Protein AF-A0A519F390-F1 (afdb_monomer_lite)

Structure (mmCIF, N/CA/C/O backbone):
data_AF-A0A519F390-F1
#
_entry.id   AF-A0A519F390-F1
#
loop_
_atom_site.group_PDB
_atom_site.id
_atom_site.type_symbol
_atom_site.label_atom_id
_atom_site.label_alt_id
_atom_site.label_comp_id
_atom_site.label_asym_id
_atom_site.label_entity_id
_atom_site.label_seq_id
_atom_site.pdbx_PDB_ins_code
_atom_site.Cartn_x
_atom_site.Cartn_y
_atom_site.Cartn_z
_atom_site.occupancy
_atom_site.B_iso_or_equiv
_atom_site.auth_seq_id
_atom_site.auth_comp_id
_atom_site.auth_asym_id
_atom_site.auth_atom_id
_atom_site.pdbx_PDB_model_num
ATOM 1 N N . LEU A 1 1 ? 1.287 -1.026 -24.100 1.00 49.44 1 LEU A N 1
ATOM 2 C CA . LEU A 1 1 ? 1.469 0.260 -23.383 1.00 49.44 1 LEU A CA 1
ATOM 3 C C . LEU A 1 1 ? 0.138 0.622 -22.735 1.00 49.44 1 LEU A C 1
ATOM 5 O O . LEU A 1 1 ? -0.855 0.682 -23.44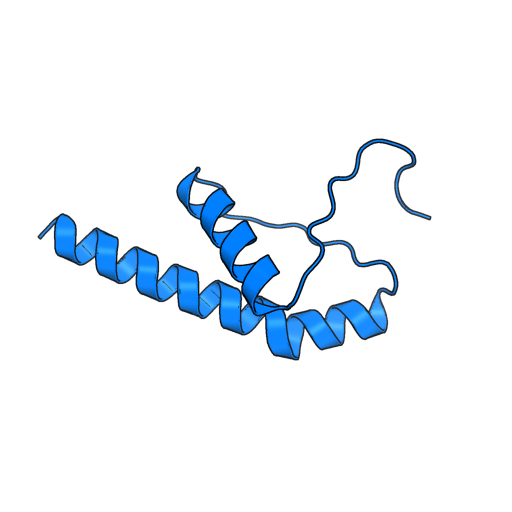8 1.00 49.44 1 LEU A O 1
ATOM 9 N N . GLY A 1 2 ? 0.102 0.714 -21.401 1.00 57.06 2 GLY A N 1
ATOM 10 C CA . GLY A 1 2 ? -1.121 0.859 -20.600 1.00 57.06 2 GLY A CA 1
ATOM 11 C C . GLY A 1 2 ? -1.965 2.092 -20.949 1.00 57.06 2 GLY A C 1
ATOM 12 O O . GLY A 1 2 ? -1.463 3.039 -21.548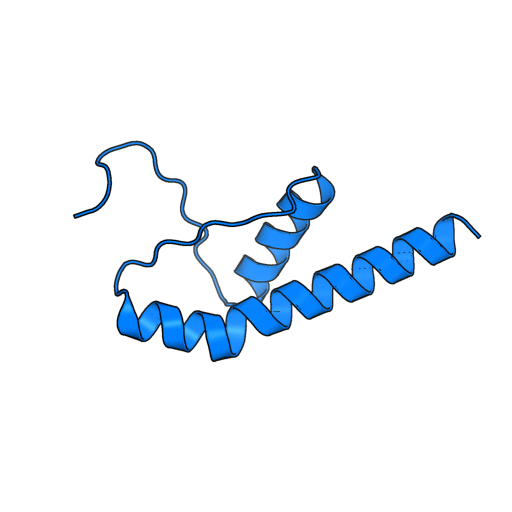 1.00 57.06 2 GLY A O 1
ATOM 13 N N . ALA A 1 3 ? -3.255 2.037 -20.596 1.00 54.66 3 ALA A N 1
ATOM 14 C CA . ALA A 1 3 ? -4.278 3.029 -20.936 1.00 54.66 3 ALA A CA 1
ATOM 15 C C . ALA A 1 3 ? -3.783 4.479 -20.771 1.00 54.66 3 ALA A C 1
ATOM 17 O O . ALA A 1 3 ? -3.436 4.906 -19.670 1.00 54.66 3 ALA A O 1
ATOM 18 N N . LYS A 1 4 ? -3.749 5.229 -21.879 1.00 58.06 4 LYS A N 1
ATOM 19 C CA . LYS A 1 4 ? -3.392 6.649 -21.887 1.00 58.06 4 LYS A CA 1
ATOM 20 C C . LYS A 1 4 ? -4.477 7.441 -21.150 1.00 58.06 4 LYS A C 1
ATOM 22 O O . LYS A 1 4 ? -5.604 7.498 -21.628 1.00 58.06 4 LYS A O 1
ATOM 27 N N . GLY A 1 5 ? -4.125 8.061 -20.023 1.00 60.59 5 GLY A N 1
ATOM 28 C CA . GLY A 1 5 ? -4.821 9.254 -19.524 1.00 60.59 5 GLY A CA 1
ATOM 29 C C . GLY A 1 5 ? -5.353 9.222 -18.091 1.00 60.59 5 GLY A C 1
ATOM 30 O O . GLY A 1 5 ? -5.356 10.271 -17.465 1.00 60.59 5 GLY A O 1
ATOM 31 N N . ASN A 1 6 ? -5.746 8.072 -17.531 1.00 58.53 6 ASN A N 1
ATOM 32 C CA . ASN A 1 6 ? -6.533 8.047 -16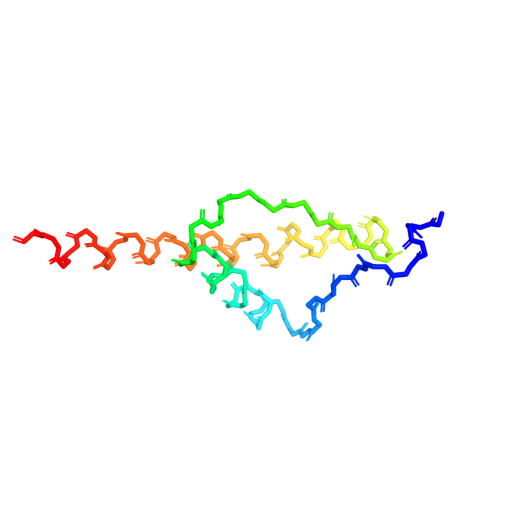.282 1.00 58.53 6 ASN A CA 1
ATOM 33 C C . ASN A 1 6 ? -6.024 6.991 -15.283 1.00 58.53 6 ASN A C 1
ATOM 35 O O . ASN A 1 6 ? -6.778 6.123 -14.849 1.00 58.53 6 ASN A O 1
ATOM 39 N N . SER A 1 7 ? -4.727 6.971 -14.977 1.00 65.06 7 SER A N 1
ATOM 40 C CA . SER A 1 7 ? -4.164 6.014 -14.014 1.00 65.06 7 SER A CA 1
ATOM 41 C C . SER A 1 7 ? -3.476 6.757 -12.876 1.00 65.06 7 SER A C 1
ATOM 43 O O . SER A 1 7 ? -2.463 7.416 -13.092 1.00 65.06 7 SER A O 1
ATOM 45 N N . THR A 1 8 ? -4.026 6.639 -11.669 1.00 77.38 8 THR A N 1
ATOM 46 C CA . THR A 1 8 ? -3.359 7.070 -10.43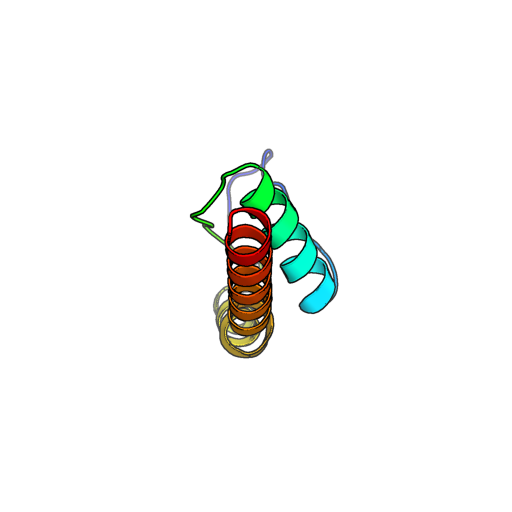6 1.00 77.38 8 THR A CA 1
ATOM 47 C C . THR A 1 8 ? -2.146 6.180 -10.190 1.00 77.38 8 THR A C 1
ATOM 49 O O . THR A 1 8 ? -2.203 4.973 -10.424 1.00 77.38 8 THR A O 1
ATOM 52 N N . SER A 1 9 ? -1.042 6.770 -9.740 1.00 87.44 9 SER A N 1
ATOM 53 C CA . SER A 1 9 ? 0.152 6.039 -9.309 1.00 87.44 9 SER A CA 1
ATOM 54 C C . SER A 1 9 ? 0.516 6.482 -7.898 1.00 87.44 9 SER A C 1
ATOM 56 O O . SER A 1 9 ? 0.539 7.680 -7.621 1.00 87.44 9 SER A O 1
ATOM 58 N N . LEU A 1 10 ? 0.794 5.521 -7.020 1.00 92.69 10 LEU A N 1
ATOM 59 C CA . LEU A 1 10 ? 1.411 5.768 -5.720 1.00 92.69 10 LEU A CA 1
ATOM 60 C C . LEU A 1 10 ? 2.925 5.656 -5.911 1.00 92.69 10 LEU A C 1
ATOM 62 O O . LEU A 1 10 ? 3.398 4.649 -6.436 1.00 92.69 10 LEU A O 1
ATOM 66 N N . VAL A 1 11 ? 3.675 6.693 -5.541 1.00 93.56 11 VAL A N 1
ATOM 67 C CA . VAL A 1 11 ? 5.129 6.758 -5.745 1.00 93.56 11 VAL A CA 1
ATOM 68 C C . VAL A 1 11 ? 5.794 7.096 -4.417 1.00 93.56 11 VAL A C 1
ATOM 70 O O . VAL A 1 11 ? 5.493 8.127 -3.823 1.00 93.56 11 VAL A O 1
ATOM 73 N N . GLY A 1 12 ? 6.693 6.227 -3.964 1.00 95.44 12 GLY A N 1
ATOM 74 C CA . GLY A 1 12 ? 7.387 6.343 -2.684 1.00 95.44 12 GLY A CA 1
ATOM 75 C C . GLY A 1 12 ? 8.180 5.076 -2.367 1.00 95.44 12 GLY A C 1
ATOM 76 O O . GLY A 1 12 ? 8.326 4.200 -3.224 1.00 95.44 12 GLY A O 1
ATOM 77 N N . THR A 1 13 ? 8.686 4.970 -1.137 1.00 97.69 13 THR A N 1
ATOM 78 C CA . THR A 1 13 ? 9.258 3.710 -0.633 1.00 97.69 13 THR A CA 1
ATOM 79 C C . THR A 1 13 ? 8.171 2.641 -0.472 1.00 97.69 13 THR A C 1
ATOM 81 O O . THR A 1 13 ? 6.976 2.941 -0.506 1.00 97.69 13 THR A O 1
ATOM 84 N N . ALA A 1 14 ? 8.565 1.377 -0.286 1.00 97.44 14 ALA A N 1
ATOM 85 C CA . ALA A 1 14 ? 7.600 0.293 -0.098 1.00 97.44 14 ALA A CA 1
ATOM 86 C C . ALA A 1 14 ? 6.718 0.518 1.143 1.00 97.44 14 ALA A C 1
ATOM 88 O O . ALA A 1 14 ? 5.531 0.212 1.107 1.00 97.44 14 ALA A O 1
ATOM 89 N N . GLU A 1 15 ? 7.285 1.104 2.199 1.00 98.44 15 GLU A N 1
ATOM 90 C CA . GLU A 1 15 ? 6.592 1.481 3.432 1.00 98.44 15 GLU A CA 1
ATOM 91 C C . GLU A 1 15 ? 5.553 2.572 3.161 1.00 98.44 15 GLU A C 1
ATOM 93 O O . GLU A 1 15 ? 4.382 2.389 3.477 1.00 98.44 15 GLU A O 1
ATOM 98 N N . GLN A 1 16 ? 5.947 3.654 2.480 1.00 98.50 16 GLN A N 1
ATOM 99 C CA . GLN A 1 16 ? 5.038 4.756 2.139 1.00 98.50 16 GLN A CA 1
ATOM 100 C C . GLN A 1 16 ? 3.877 4.292 1.251 1.00 98.50 16 GLN A C 1
ATOM 102 O O . GLN A 1 16 ? 2.735 4.713 1.428 1.00 98.50 16 GLN A O 1
ATOM 107 N N . VAL A 1 17 ? 4.153 3.413 0.283 1.00 97.75 17 VAL A N 1
ATOM 108 C CA . VAL A 1 17 ? 3.102 2.861 -0.580 1.00 97.75 17 VAL A CA 1
ATOM 109 C C . VAL A 1 17 ? 2.202 1.904 0.206 1.00 97.75 17 VAL A C 1
ATOM 111 O O . VAL A 1 17 ? 0.990 1.946 0.016 1.00 97.75 17 VAL A O 1
ATOM 114 N N . ALA A 1 18 ? 2.745 1.078 1.105 1.00 98.31 18 ALA A N 1
ATOM 115 C CA . ALA A 1 18 ? 1.948 0.189 1.952 1.00 98.31 18 ALA A CA 1
ATOM 116 C C . ALA A 1 18 ? 1.021 0.966 2.905 1.00 98.31 18 ALA A C 1
ATOM 118 O O . ALA A 1 18 ? -0.137 0.585 3.064 1.00 98.31 18 ALA A O 1
ATOM 119 N N . GLU A 1 19 ? 1.498 2.072 3.483 1.00 98.38 19 GLU A N 1
ATOM 120 C CA . GLU A 1 19 ? 0.686 2.996 4.288 1.00 98.38 19 GLU A CA 1
ATOM 121 C C . GLU A 1 19 ? -0.452 3.603 3.459 1.00 98.38 19 GLU A C 1
ATOM 123 O O . GLU A 1 19 ? -1.610 3.536 3.861 1.00 98.38 19 GLU A O 1
ATOM 128 N N . ALA A 1 20 ? -0.166 4.082 2.246 1.00 97.88 20 ALA A N 1
ATOM 129 C CA . ALA A 1 20 ? -1.206 4.603 1.361 1.00 97.88 20 ALA A CA 1
ATOM 130 C C . ALA A 1 20 ? -2.241 3.531 0.960 1.00 97.88 20 ALA A C 1
ATOM 132 O O . ALA A 1 20 ? -3.429 3.826 0.844 1.00 97.88 20 ALA A O 1
ATOM 133 N N . LEU A 1 21 ? -1.824 2.275 0.751 1.00 97.62 21 LEU A N 1
ATOM 134 C CA . LEU A 1 21 ? -2.755 1.162 0.514 1.00 97.62 21 LEU A CA 1
ATOM 135 C C . LEU A 1 21 ? -3.625 0.872 1.746 1.00 97.62 21 LEU A C 1
ATOM 137 O O . LEU A 1 21 ? -4.800 0.535 1.588 1.00 97.62 21 LEU A O 1
ATOM 141 N N . LEU A 1 22 ? -3.076 1.024 2.955 1.00 98.38 22 LEU A N 1
ATOM 142 C CA . LEU A 1 22 ? -3.831 0.893 4.201 1.00 98.38 22 LEU A CA 1
ATOM 143 C C . LEU A 1 22 ? -4.907 1.980 4.325 1.00 98.38 22 LEU A C 1
ATOM 145 O O . LEU A 1 22 ? -6.026 1.664 4.721 1.00 98.38 22 LEU A O 1
ATOM 149 N N . ASP A 1 23 ? -4.628 3.213 3.895 1.00 98.00 23 ASP A N 1
ATOM 150 C CA . ASP A 1 23 ? -5.641 4.277 3.875 1.00 98.00 23 ASP A CA 1
ATOM 151 C C . ASP A 1 23 ? -6.837 3.899 2.981 1.00 98.00 23 ASP A C 1
ATOM 153 O O . ASP A 1 23 ? -7.994 4.062 3.369 1.00 98.00 23 ASP A O 1
ATOM 157 N N . TYR A 1 24 ? -6.593 3.319 1.797 1.00 97.38 24 TYR A N 1
ATOM 158 C CA . TYR A 1 24 ? -7.677 2.789 0.954 1.00 97.38 24 TYR A CA 1
ATOM 159 C C . TYR A 1 24 ? -8.415 1.621 1.616 1.00 97.38 24 TYR A C 1
ATOM 161 O O . TYR A 1 24 ? -9.634 1.494 1.463 1.00 97.38 24 TYR A O 1
ATOM 169 N N . TYR A 1 25 ? -7.696 0.771 2.348 1.00 97.94 25 TYR A N 1
ATOM 170 C CA . TYR A 1 25 ? -8.293 -0.322 3.108 1.00 97.94 25 TYR A CA 1
ATOM 171 C C . TYR A 1 25 ? -9.238 0.178 4.201 1.00 97.94 25 TYR A C 1
ATOM 173 O O . TYR A 1 25 ? -10.338 -0.356 4.352 1.00 97.94 25 TYR A O 1
ATOM 181 N N . ASP A 1 26 ? -8.873 1.249 4.904 1.00 97.25 26 ASP A N 1
ATOM 182 C CA . ASP A 1 26 ? -9.736 1.885 5.902 1.00 97.25 26 ASP A CA 1
ATOM 183 C C . ASP A 1 26 ? -11.008 2.484 5.300 1.00 97.25 26 ASP A C 1
ATOM 185 O O . ASP A 1 26 ? -12.054 2.499 5.949 1.00 97.25 26 ASP A O 1
ATOM 189 N N . LEU A 1 27 ? -10.946 2.911 4.036 1.00 97.50 27 LEU A N 1
ATOM 190 C CA . LEU A 1 27 ? -12.113 3.327 3.253 1.00 97.50 27 LEU A CA 1
ATOM 191 C C . LEU A 1 27 ? -12.968 2.143 2.756 1.00 97.50 27 LEU A C 1
ATOM 193 O O . LEU A 1 27 ? -13.987 2.358 2.098 1.00 97.50 27 LEU A O 1
ATOM 197 N N . GLY A 1 28 ? -12.581 0.900 3.062 1.00 97.31 28 GLY A N 1
ATOM 198 C CA . GLY A 1 28 ? -13.309 -0.325 2.720 1.00 97.31 28 GLY A CA 1
ATOM 199 C C . GLY A 1 28 ? -12.836 -1.031 1.445 1.00 97.31 28 GLY A C 1
ATOM 200 O O . GLY A 1 28 ? -13.471 -1.996 1.015 1.00 97.31 28 GLY A O 1
ATOM 201 N N . ILE A 1 29 ? -11.737 -0.591 0.821 1.00 97.06 29 ILE A N 1
ATOM 202 C CA . ILE A 1 29 ? -11.187 -1.241 -0.378 1.00 97.06 29 ILE A CA 1
ATOM 203 C C . ILE A 1 29 ? -10.317 -2.435 0.017 1.00 97.06 29 ILE A C 1
ATOM 205 O O . ILE A 1 29 ? -9.274 -2.292 0.642 1.00 97.06 29 ILE A O 1
ATOM 209 N N . THR A 1 30 ? -10.706 -3.637 -0.400 1.00 95.19 30 THR A N 1
ATOM 210 C CA . THR A 1 30 ? -10.021 -4.879 0.011 1.00 95.19 30 THR A CA 1
ATOM 211 C C . THR A 1 30 ? -9.247 -5.566 -1.107 1.00 95.19 30 THR A C 1
ATOM 213 O O . THR A 1 30 ? -8.492 -6.502 -0.853 1.00 95.19 30 THR A O 1
ATOM 216 N N . THR A 1 31 ? -9.429 -5.129 -2.352 1.00 95.38 31 THR A N 1
ATOM 217 C CA . THR A 1 31 ? -8.808 -5.747 -3.526 1.00 95.38 31 THR A CA 1
ATOM 218 C C . THR A 1 31 ? -8.078 -4.693 -4.341 1.00 95.38 31 THR A C 1
ATOM 220 O O . THR A 1 31 ? -8.679 -3.714 -4.779 1.00 95.38 31 THR A O 1
ATOM 223 N N . PHE A 1 32 ? -6.789 -4.925 -4.582 1.00 93.06 32 PHE A N 1
ATOM 224 C CA . PHE A 1 32 ? -5.924 -4.031 -5.344 1.00 93.06 32 PHE A CA 1
ATOM 225 C C . PHE A 1 32 ? -5.420 -4.730 -6.605 1.00 93.06 32 PHE A C 1
ATOM 227 O O . PHE A 1 32 ? -4.868 -5.828 -6.538 1.00 93.06 32 PHE A O 1
ATOM 234 N N . LEU A 1 33 ? -5.579 -4.073 -7.754 1.00 91.81 33 LEU A N 1
ATOM 235 C CA . LEU A 1 33 ? -4.960 -4.479 -9.012 1.00 91.81 33 LEU A CA 1
ATOM 236 C C . LEU A 1 33 ? -3.801 -3.527 -9.308 1.00 91.81 33 LEU A C 1
ATOM 238 O O . LEU A 1 33 ? -4.020 -2.381 -9.698 1.00 91.81 33 LEU A O 1
ATOM 242 N N . ILE A 1 34 ? -2.571 -4.003 -9.116 1.00 89.19 34 ILE A N 1
ATOM 243 C CA . ILE A 1 34 ? -1.360 -3.203 -9.318 1.00 89.19 34 ILE A CA 1
ATOM 244 C C . ILE A 1 34 ? -0.777 -3.517 -10.695 1.00 89.19 34 ILE A C 1
ATOM 246 O O . ILE A 1 34 ? -0.580 -4.678 -11.052 1.00 89.19 34 ILE A O 1
ATOM 250 N N . ARG A 1 35 ? -0.483 -2.468 -11.467 1.00 86.31 35 ARG A N 1
ATOM 251 C CA . ARG A 1 35 ? 0.231 -2.559 -12.743 1.00 86.31 35 ARG A CA 1
ATOM 252 C C . ARG A 1 35 ? 1.507 -1.732 -12.653 1.00 86.31 35 ARG A C 1
ATOM 254 O O . ARG A 1 35 ? 1.422 -0.507 -12.613 1.00 86.31 35 ARG A O 1
ATOM 261 N N . GLY A 1 36 ? 2.646 -2.413 -12.669 1.00 85.69 36 GLY A N 1
ATOM 262 C CA . GLY A 1 36 ? 3.962 -1.787 -12.735 1.00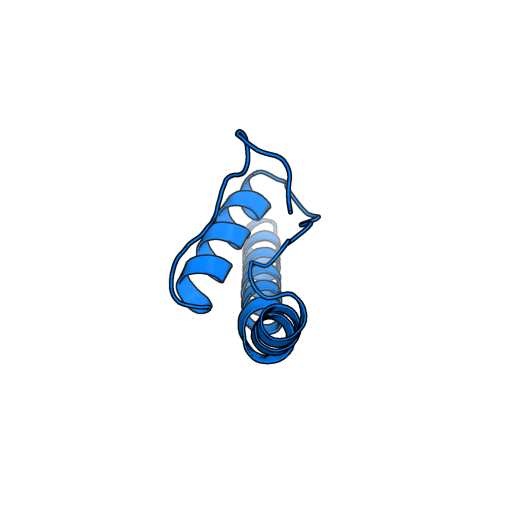 85.69 36 GLY A CA 1
ATOM 263 C C . GLY A 1 36 ? 4.264 -1.113 -14.080 1.00 85.69 36 GLY A C 1
ATOM 264 O O . GLY A 1 36 ? 3.509 -1.248 -15.053 1.00 85.69 36 GLY A O 1
ATOM 265 N N . PHE A 1 37 ? 5.378 -0.389 -14.126 1.00 86.69 37 PHE A N 1
ATOM 266 C CA . PHE A 1 37 ? 5.968 0.172 -15.341 1.00 86.69 37 PHE A CA 1
ATOM 267 C C . PHE A 1 37 ? 6.922 -0.824 -16.017 1.00 86.69 37 PHE A C 1
ATOM 269 O O . PHE A 1 37 ? 6.890 -0.929 -17.245 1.00 86.69 37 PHE A O 1
ATOM 276 N N . ASP A 1 38 ? 7.699 -1.580 -15.231 1.00 92.06 38 ASP A N 1
ATOM 277 C CA . ASP A 1 38 ? 8.534 -2.704 -15.670 1.00 92.06 38 ASP A CA 1
ATOM 278 C C . ASP A 1 38 ? 7.975 -4.012 -15.078 1.00 92.06 38 ASP A C 1
ATOM 280 O O . ASP A 1 38 ? 8.241 -4.334 -13.921 1.00 92.06 38 ASP A O 1
ATOM 284 N N . PRO A 1 39 ? 7.171 -4.782 -15.836 1.00 89.44 39 PRO A N 1
ATOM 285 C CA . PRO A 1 39 ? 6.360 -5.853 -15.263 1.00 89.44 39 PRO A CA 1
ATOM 286 C C . PRO A 1 39 ? 7.124 -6.931 -14.488 1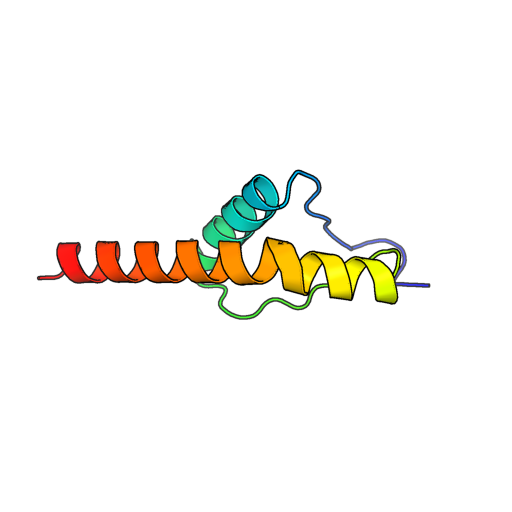.00 89.44 39 PRO A C 1
ATOM 288 O O . PRO A 1 39 ? 6.567 -7.473 -13.535 1.00 89.44 39 PRO A O 1
ATOM 291 N N . LEU A 1 40 ? 8.345 -7.285 -14.905 1.00 94.75 40 LEU A N 1
ATOM 292 C CA . LEU A 1 40 ? 9.090 -8.373 -14.267 1.00 94.75 40 LEU A CA 1
ATOM 293 C C . LEU A 1 40 ? 9.751 -7.897 -12.974 1.00 94.75 40 LEU A C 1
ATOM 295 O O . LEU A 1 40 ? 9.532 -8.500 -11.923 1.00 94.75 40 LEU A O 1
ATOM 299 N N . GLU A 1 41 ? 10.528 -6.819 -13.051 1.00 95.75 41 GLU A N 1
ATOM 300 C CA . GLU A 1 41 ? 11.228 -6.266 -11.888 1.00 95.75 41 GLU A CA 1
ATOM 301 C C . GLU A 1 41 ? 10.233 -5.759 -10.840 1.00 95.75 41 GLU A C 1
ATOM 303 O O . GLU A 1 41 ? 10.361 -6.090 -9.661 1.00 95.75 41 GLU A O 1
ATOM 308 N N . ASP A 1 42 ? 9.164 -5.078 -11.268 1.00 95.06 42 ASP A N 1
ATOM 309 C CA . ASP A 1 42 ? 8.122 -4.596 -10.360 1.00 95.06 42 ASP A CA 1
ATOM 310 C C . ASP A 1 42 ? 7.424 -5.754 -9.640 1.00 95.06 42 ASP A C 1
ATOM 312 O O . ASP A 1 42 ? 7.226 -5.699 -8.429 1.00 95.06 42 ASP A O 1
ATOM 316 N N . ALA A 1 43 ? 7.089 -6.844 -10.341 1.00 95.00 43 ALA A N 1
ATOM 317 C CA . ALA A 1 43 ? 6.478 -8.007 -9.697 1.00 95.00 43 ALA A CA 1
ATOM 318 C C . ALA A 1 43 ? 7.400 -8.630 -8.634 1.00 95.00 43 ALA A C 1
ATOM 320 O O . ALA A 1 43 ? 6.933 -9.022 -7.559 1.00 95.00 43 ALA A O 1
ATOM 321 N N . VAL A 1 44 ? 8.707 -8.698 -8.913 1.00 96.88 44 VAL A N 1
ATOM 322 C CA . VAL A 1 44 ? 9.712 -9.195 -7.964 1.00 96.88 44 VAL A CA 1
ATOM 323 C C . VAL A 1 44 ? 9.820 -8.269 -6.752 1.00 96.88 44 VAL A C 1
ATOM 325 O O . VAL A 1 44 ? 9.792 -8.750 -5.615 1.00 96.88 44 VAL A O 1
ATOM 328 N N . ASP A 1 45 ? 9.911 -6.958 -6.966 1.00 96.31 45 ASP A N 1
ATOM 329 C CA . ASP A 1 45 ? 10.028 -5.975 -5.888 1.00 96.31 45 ASP A CA 1
ATOM 330 C C . ASP A 1 45 ? 8.755 -5.893 -5.036 1.00 96.31 45 ASP A C 1
ATOM 332 O O . ASP A 1 45 ? 8.836 -5.866 -3.803 1.00 96.31 45 ASP A O 1
ATOM 336 N N . TYR A 1 46 ? 7.573 -5.951 -5.655 1.00 96.75 46 TYR A N 1
ATOM 337 C CA . TYR A 1 46 ? 6.303 -5.995 -4.930 1.00 96.75 46 TYR A CA 1
ATOM 338 C C . TYR A 1 46 ? 6.198 -7.251 -4.070 1.00 96.75 46 TYR A C 1
ATOM 340 O O . TYR A 1 46 ? 5.801 -7.167 -2.907 1.00 96.75 46 TYR A O 1
ATOM 348 N N . GLY A 1 47 ? 6.584 -8.407 -4.617 1.00 96.69 47 GLY A N 1
ATOM 349 C CA . GLY A 1 47 ? 6.577 -9.675 -3.891 1.00 96.69 47 GLY A CA 1
ATOM 350 C C . GLY A 1 47 ? 7.539 -9.692 -2.704 1.00 96.69 47 GLY A C 1
ATOM 351 O O . GLY A 1 47 ? 7.199 -10.230 -1.652 1.00 96.69 47 GLY A O 1
ATOM 352 N N . LYS A 1 48 ? 8.721 -9.084 -2.850 1.00 98.06 48 LYS A N 1
ATOM 353 C CA . LYS A 1 48 ? 9.747 -9.054 -1.796 1.00 98.06 48 LYS A CA 1
ATOM 354 C C . LYS A 1 48 ? 9.484 -8.010 -0.715 1.00 98.06 48 LYS A C 1
ATOM 356 O O . LYS A 1 48 ? 9.836 -8.256 0.434 1.00 98.06 48 LYS A O 1
ATOM 361 N N . LYS A 1 49 ? 8.933 -6.848 -1.077 1.00 98.00 49 LYS A N 1
ATOM 362 C CA . LYS A 1 49 ? 8.875 -5.673 -0.191 1.00 98.00 49 LYS A CA 1
ATOM 363 C C . LYS A 1 49 ? 7.439 -5.235 0.088 1.00 98.00 49 LYS A C 1
ATOM 365 O O . LYS A 1 49 ? 6.992 -5.282 1.228 1.00 98.00 49 LYS A O 1
ATOM 370 N N . LEU A 1 50 ? 6.695 -4.850 -0.950 1.00 97.75 50 LEU A N 1
ATOM 371 C CA . LEU A 1 50 ? 5.411 -4.156 -0.791 1.00 97.75 50 LEU A CA 1
ATOM 372 C C . LEU A 1 50 ? 4.291 -5.045 -0.227 1.00 97.75 50 LEU A C 1
ATOM 374 O O . LEU A 1 50 ? 3.597 -4.655 0.713 1.00 97.75 50 LEU A O 1
ATOM 378 N N . ILE A 1 51 ? 4.091 -6.235 -0.802 1.00 97.81 51 ILE A N 1
ATOM 379 C CA . ILE A 1 51 ? 2.982 -7.130 -0.434 1.00 97.81 51 ILE A CA 1
ATOM 380 C C . ILE A 1 51 ? 3.109 -7.616 1.021 1.00 97.81 51 ILE A C 1
ATOM 382 O O . ILE A 1 51 ? 2.102 -7.559 1.732 1.00 97.81 51 ILE A O 1
ATOM 386 N N . PRO A 1 52 ? 4.289 -8.064 1.503 1.00 98.56 52 PRO A N 1
ATOM 387 C CA . PRO A 1 52 ? 4.461 -8.424 2.910 1.00 98.56 52 PRO A CA 1
ATOM 388 C C . PRO A 1 52 ? 4.145 -7.269 3.870 1.00 98.56 52 PRO A C 1
ATOM 390 O O . PRO A 1 52 ? 3.341 -7.465 4.780 1.00 98.56 52 PRO A O 1
ATOM 393 N N . LEU A 1 53 ? 4.687 -6.068 3.623 1.00 98.56 53 LEU A N 1
ATOM 394 C CA . LEU A 1 53 ? 4.447 -4.881 4.459 1.00 98.56 53 LEU A CA 1
ATOM 395 C C . LEU A 1 53 ? 2.960 -4.514 4.520 1.00 98.56 53 LEU A C 1
ATOM 397 O O . LEU A 1 53 ? 2.408 -4.299 5.595 1.00 98.56 53 LEU A O 1
ATOM 401 N N . THR A 1 54 ? 2.284 -4.511 3.368 1.00 98.31 54 THR A N 1
ATOM 402 C CA . THR A 1 54 ? 0.849 -4.194 3.295 1.00 98.31 54 THR A CA 1
ATOM 403 C C . THR A 1 54 ? 0.022 -5.189 4.114 1.00 98.31 54 THR A C 1
ATOM 405 O O . THR A 1 54 ? -0.867 -4.796 4.866 1.00 98.31 54 THR A O 1
ATOM 408 N N . ARG A 1 55 ? 0.326 -6.491 4.010 1.00 97.94 55 ARG A N 1
ATOM 409 C CA . ARG A 1 55 ? -0.374 -7.538 4.773 1.00 97.94 55 ARG A CA 1
ATOM 410 C C . ARG A 1 55 ? -0.150 -7.409 6.273 1.00 97.94 55 ARG A C 1
ATOM 412 O O . ARG A 1 55 ? -1.089 -7.609 7.037 1.00 97.94 55 ARG A O 1
ATOM 419 N N . GLU A 1 56 ? 1.071 -7.085 6.683 1.00 98.62 56 GLU A N 1
ATOM 420 C CA . GLU A 1 56 ? 1.402 -6.861 8.087 1.00 98.62 56 GLU A CA 1
ATOM 421 C C . GLU A 1 56 ? 0.612 -5.682 8.669 1.00 98.62 56 GLU A C 1
ATOM 423 O O . GLU A 1 56 ? -0.003 -5.818 9.726 1.00 98.62 56 GLU A O 1
ATOM 428 N N . LEU A 1 57 ? 0.565 -4.554 7.957 1.00 98.50 57 LEU A N 1
ATOM 429 C CA . LEU A 1 57 ? -0.188 -3.375 8.386 1.00 98.50 57 LEU A CA 1
ATOM 430 C C . LEU A 1 57 ? -1.694 -3.647 8.482 1.00 98.50 57 LEU A C 1
ATOM 432 O O . LEU A 1 57 ? -2.318 -3.272 9.473 1.00 98.50 57 LEU A O 1
ATOM 436 N N . VAL A 1 58 ? -2.268 -4.350 7.500 1.00 98.38 58 VAL A N 1
ATOM 437 C CA . VAL A 1 58 ? -3.680 -4.764 7.541 1.00 98.38 58 VAL A CA 1
ATOM 438 C C . VAL A 1 58 ? -3.947 -5.674 8.740 1.00 98.38 58 VAL A C 1
ATOM 440 O O . VAL A 1 58 ? -4.906 -5.449 9.472 1.00 98.38 58 VAL A O 1
ATOM 443 N N . ALA A 1 59 ? -3.088 -6.667 8.991 1.00 98.31 59 ALA A N 1
ATOM 444 C CA . ALA A 1 59 ? -3.253 -7.570 10.129 1.00 98.31 59 ALA A CA 1
ATOM 445 C C . ALA A 1 59 ? -3.234 -6.819 11.470 1.00 98.31 59 ALA A C 1
ATOM 447 O O . ALA A 1 59 ? -4.102 -7.057 12.310 1.00 98.31 59 ALA A O 1
ATOM 448 N N . ARG A 1 60 ? -2.295 -5.878 11.648 1.00 98.19 60 ARG A N 1
ATOM 449 C CA . ARG A 1 60 ? -2.247 -5.008 12.836 1.00 98.19 60 ARG A CA 1
ATOM 450 C C . ARG A 1 60 ? -3.518 -4.168 12.963 1.00 98.19 60 ARG A C 1
ATOM 452 O O . ARG A 1 60 ? -4.108 -4.114 14.036 1.00 98.19 60 ARG A O 1
ATOM 459 N N . ARG A 1 61 ? -3.992 -3.573 11.863 1.00 97.31 61 ARG A N 1
ATOM 460 C CA . ARG A 1 61 ? -5.206 -2.748 11.873 1.00 97.31 61 ARG A CA 1
ATOM 461 C C . ARG A 1 61 ? -6.449 -3.536 12.283 1.00 97.31 61 ARG A C 1
ATOM 463 O O . ARG A 1 61 ? -7.283 -3.027 13.028 1.00 97.31 61 ARG A O 1
ATOM 470 N N . GLU A 1 62 ? -6.583 -4.767 11.806 1.00 96.75 62 GLU A N 1
ATOM 471 C CA . GLU A 1 62 ? -7.708 -5.634 12.165 1.00 96.75 62 GLU A CA 1
ATOM 472 C C . GLU A 1 62 ? -7.642 -6.086 13.631 1.00 96.75 62 GLU A C 1
ATOM 474 O O . GLU A 1 62 ? -8.675 -6.137 14.299 1.00 96.75 62 GLU A O 1
ATOM 479 N N . GLN A 1 63 ? -6.443 -6.333 14.173 1.00 97.19 63 GLN A N 1
ATOM 480 C CA . GLN A 1 63 ? -6.260 -6.577 15.611 1.00 97.19 63 GLN A CA 1
ATOM 481 C C . GLN A 1 63 ? -6.724 -5.373 16.442 1.00 97.19 63 GLN A C 1
ATOM 483 O O . GLN A 1 63 ? -7.572 -5.530 17.318 1.00 97.19 63 GLN A O 1
ATOM 488 N N . GLU A 1 64 ? -6.262 -4.168 16.102 1.00 95.69 64 GLU A N 1
ATOM 489 C CA . GLU A 1 64 ? -6.653 -2.926 16.785 1.00 95.69 64 GLU A CA 1
ATOM 490 C C . GLU A 1 64 ? -8.166 -2.664 16.723 1.00 95.69 64 GLU A C 1
ATOM 492 O O . GLU A 1 64 ? -8.753 -2.147 17.675 1.00 95.69 64 GLU A O 1
ATOM 497 N N . LYS A 1 65 ? -8.823 -2.988 15.600 1.00 92.38 65 LYS A N 1
ATOM 498 C CA . LYS A 1 65 ? -10.284 -2.870 15.479 1.00 92.38 65 LYS A CA 1
ATOM 499 C C . LYS A 1 65 ? -11.003 -3.862 16.388 1.00 92.38 65 LYS A C 1
ATOM 501 O O . LYS A 1 65 ? -11.954 -3.465 17.055 1.00 92.38 65 LYS A O 1
ATOM 506 N N . ASN A 1 66 ? -10.550 -5.113 16.442 1.00 93.31 66 ASN A N 1
ATOM 507 C CA . ASN A 1 66 ? -11.158 -6.140 17.290 1.00 93.31 66 ASN A CA 1
ATOM 508 C C . ASN A 1 66 ? -11.022 -5.806 18.781 1.00 93.31 66 ASN A C 1
ATOM 510 O O . ASN A 1 66 ? -11.982 -5.974 19.527 1.00 93.31 66 ASN A O 1
ATOM 514 N N . GLU A 1 67 ? -9.871 -5.276 19.202 1.00 92.19 67 GLU A N 1
ATOM 515 C CA . GLU A 1 67 ? -9.643 -4.828 20.584 1.00 92.19 67 GLU A CA 1
ATOM 516 C C . GLU A 1 67 ? -10.552 -3.664 20.992 1.00 92.19 67 GLU A C 1
ATOM 518 O O . GLU A 1 67 ? -10.977 -3.599 22.137 1.00 92.19 67 GLU A O 1
ATOM 523 N N . LYS A 1 68 ? -10.882 -2.752 20.068 1.00 85.00 68 LYS A N 1
ATOM 524 C CA . LYS A 1 68 ? -11.792 -1.623 20.341 1.00 85.00 68 LYS A CA 1
ATOM 525 C C . LYS A 1 68 ? -13.263 -2.026 20.449 1.00 85.00 68 LYS A C 1
ATOM 527 O O . LYS A 1 68 ? -14.063 -1.238 20.949 1.00 85.00 68 LYS A O 1
ATOM 532 N N . VAL A 1 69 ? -13.633 -3.182 19.897 1.00 80.81 69 VAL A N 1
ATOM 533 C CA . VAL A 1 69 ? -15.011 -3.699 19.904 1.00 80.81 69 VAL A CA 1
ATOM 534 C C . VAL A 1 69 ? -15.275 -4.594 21.123 1.00 80.81 69 VAL A C 1
ATOM 536 O O . VAL A 1 69 ? -16.434 -4.740 21.513 1.00 80.81 69 VAL A O 1
ATOM 539 N N . ALA A 1 70 ? -14.226 -5.184 21.703 1.00 64.62 70 ALA A N 1
ATOM 540 C CA . ALA A 1 70 ? -14.278 -5.986 22.927 1.00 64.62 70 ALA A CA 1
ATOM 541 C C . ALA A 1 70 ? -14.413 -5.117 24.190 1.00 64.62 70 ALA A C 1
ATOM 543 O O . ALA A 1 70 ? -15.108 -5.578 25.124 1.00 64.62 70 ALA A O 1
#

Secondary structure (DSSP, 8-state):
---SS------S-HHHHHHHHHHHHHTT--------SSHHHHHHHIIIIIHHHHHHHHHHHHHHHHHHH-

Radius of gyration: 14.04 Å; chains: 1; bounding box: 26×19×46 Å

Sequence (70 aa):
LGAKGNSTSLVGTAEQVAEALLDYYDLGITTFLIRGFDPLEDAVDYGKKLIPLTRELVARREQEKNEKVA

pLDDT: mean 90.81, std 12.49, range [49.44, 98.62]

Foldseek 3Di:
DDDPDDDDDDDDPLLSVLVVVVVVVVVVDDDDDDDDPPRPVVVVCCVVRNVVNNVVVVVVVVVVVVVVVD